Protein AF-A0A521TSK8-F1 (afdb_monomer_lite)

Secondary structure (DSSP, 8-state):
--PPPPPP------SSTTHHHHHHHHHHHHHHHHHHHTTTTT------HHHHHHHHHHHHHHHH----SS-GGGTT--HHHHHHHHHHHHHH-SSGGG-

Structure (mmCIF, N/CA/C/O backbone):
data_AF-A0A521TSK8-F1
#
_entry.id   AF-A0A521TSK8-F1
#
loop_
_atom_site.group_PDB
_atom_site.id
_atom_site.type_symbol
_atom_site.label_atom_id
_atom_site.label_alt_id
_atom_site.label_comp_id
_atom_site.label_asym_id
_atom_site.label_entity_id
_atom_site.label_seq_id
_atom_site.pdbx_PDB_ins_code
_atom_site.Cartn_x
_atom_site.Cartn_y
_atom_site.Cartn_z
_atom_site.occupancy
_atom_site.B_iso_or_equiv
_atom_site.auth_seq_id
_atom_site.auth_comp_id
_atom_site.auth_asym_id
_atom_site.auth_atom_id
_atom_site.pdbx_PDB_model_num
ATOM 1 N N . MET A 1 1 ? 17.620 38.603 -59.758 1.00 53.59 1 MET A N 1
ATOM 2 C CA . MET A 1 1 ? 16.415 38.082 -59.082 1.00 53.59 1 MET A CA 1
ATOM 3 C C . MET A 1 1 ? 16.562 36.569 -59.028 1.00 53.59 1 MET A C 1
ATOM 5 O O . MET A 1 1 ? 16.295 35.910 -60.019 1.00 53.59 1 MET A O 1
ATOM 9 N N . THR A 1 2 ? 17.093 36.030 -57.929 1.00 58.22 2 THR A N 1
ATOM 10 C CA . THR A 1 2 ? 17.302 34.582 -57.753 1.00 58.22 2 THR A CA 1
ATOM 11 C C . THR A 1 2 ? 17.226 34.280 -56.261 1.00 58.22 2 THR A C 1
ATOM 13 O O . THR A 1 2 ? 18.079 34.704 -55.487 1.00 58.22 2 THR A O 1
ATOM 16 N N . ARG A 1 3 ? 16.134 33.635 -55.846 1.00 57.62 3 ARG A N 1
ATOM 17 C CA . ARG A 1 3 ? 15.886 33.225 -54.460 1.00 57.62 3 ARG A CA 1
ATOM 18 C C . ARG A 1 3 ? 16.711 31.958 -54.184 1.00 57.62 3 ARG A C 1
ATOM 20 O O . ARG A 1 3 ? 16.670 31.066 -55.032 1.00 57.62 3 ARG A O 1
ATOM 27 N N . PRO A 1 4 ? 17.446 31.843 -53.065 1.00 61.88 4 PRO A N 1
ATOM 28 C CA . PRO A 1 4 ? 18.157 30.609 -52.757 1.00 61.88 4 PRO A CA 1
ATOM 29 C C . PRO A 1 4 ? 17.148 29.482 -52.492 1.00 61.88 4 PRO A C 1
ATOM 31 O O . PRO A 1 4 ? 16.071 29.711 -51.932 1.00 61.88 4 PRO A O 1
ATOM 34 N N . ALA A 1 5 ? 17.482 28.279 -52.955 1.00 67.62 5 ALA A N 1
ATOM 35 C CA . ALA A 1 5 ? 16.675 27.084 -52.761 1.00 67.62 5 ALA A CA 1
ATOM 36 C C . ALA A 1 5 ? 16.666 26.691 -51.275 1.00 67.62 5 ALA A C 1
ATOM 38 O O . ALA A 1 5 ? 17.717 26.573 -50.650 1.00 67.62 5 ALA A O 1
ATOM 39 N N . VAL A 1 6 ? 15.467 26.505 -50.722 1.00 69.19 6 VAL A N 1
ATOM 40 C CA . VAL A 1 6 ? 15.258 25.918 -49.394 1.00 69.19 6 VAL A CA 1
ATOM 41 C C . VAL A 1 6 ? 15.459 24.404 -49.538 1.00 69.19 6 VAL A C 1
ATOM 43 O O . VAL A 1 6 ? 14.823 23.821 -50.421 1.00 69.19 6 VAL A O 1
ATOM 46 N N . PRO A 1 7 ? 16.353 23.764 -48.762 1.00 66.50 7 PRO A N 1
ATOM 47 C CA . PRO A 1 7 ? 16.563 22.323 -48.853 1.00 66.50 7 PRO A CA 1
ATOM 48 C C . PRO A 1 7 ? 15.295 21.557 -48.439 1.00 66.50 7 PRO A C 1
ATOM 50 O O . PRO A 1 7 ? 14.534 22.051 -47.603 1.00 66.5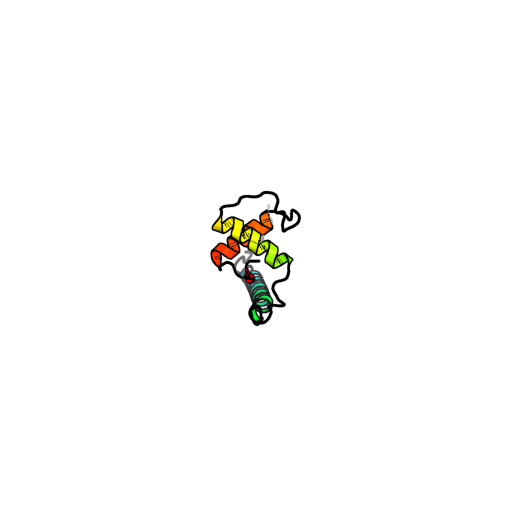0 7 PRO A O 1
ATOM 53 N N . PRO A 1 8 ? 15.045 20.378 -49.039 1.00 64.25 8 PRO A N 1
ATOM 54 C CA . PRO A 1 8 ? 13.859 19.590 -48.758 1.00 64.25 8 PRO A CA 1
ATOM 55 C C . PRO A 1 8 ? 13.880 19.100 -47.312 1.00 64.25 8 PRO A C 1
ATOM 57 O O . PRO A 1 8 ? 14.910 18.667 -46.797 1.00 64.25 8 PRO A O 1
ATOM 60 N N . ASP A 1 9 ? 12.706 19.224 -46.706 1.00 58.06 9 ASP A N 1
ATOM 61 C CA . ASP A 1 9 ? 12.323 18.815 -45.364 1.00 58.06 9 ASP A CA 1
ATOM 62 C C . ASP A 1 9 ? 13.009 17.501 -44.967 1.00 58.06 9 ASP A C 1
ATOM 64 O O . ASP A 1 9 ? 12.770 16.448 -45.566 1.00 58.06 9 ASP A O 1
ATOM 68 N N . ALA A 1 10 ? 13.905 17.567 -43.980 1.00 57.66 10 ALA A N 1
ATOM 69 C CA . ALA A 1 10 ? 14.425 16.373 -43.342 1.00 57.66 10 ALA A CA 1
ATOM 70 C C . ALA A 1 10 ? 13.249 15.750 -42.594 1.00 57.66 10 ALA A C 1
ATOM 72 O O . ALA A 1 10 ? 12.882 16.204 -41.511 1.00 57.66 10 ALA A O 1
ATOM 73 N N . THR A 1 11 ? 12.620 14.747 -43.201 1.00 55.19 11 THR A N 1
ATOM 74 C CA . THR A 1 11 ? 11.588 13.946 -42.556 1.00 55.19 11 THR A CA 1
ATOM 75 C C . THR A 1 11 ? 12.198 13.349 -41.296 1.00 55.19 11 THR A C 1
ATOM 77 O O . THR A 1 11 ? 12.983 12.404 -41.369 1.00 55.19 11 THR A O 1
ATOM 80 N N . VAL A 1 12 ? 11.885 13.945 -40.147 1.00 59.91 12 VAL A N 1
ATOM 81 C CA . VAL A 1 12 ? 12.170 13.364 -38.840 1.00 59.91 12 VAL A CA 1
ATOM 82 C C . VAL A 1 12 ? 11.405 12.048 -38.810 1.00 59.91 12 VAL A C 1
ATOM 84 O O . VAL A 1 12 ? 10.178 12.043 -38.703 1.00 59.91 12 VAL A O 1
ATOM 87 N N . ASP A 1 13 ? 12.120 10.942 -38.999 1.00 59.75 13 ASP A N 1
ATOM 88 C CA . ASP A 1 13 ? 11.572 9.603 -38.831 1.00 59.75 13 ASP A CA 1
ATOM 89 C C . ASP A 1 13 ? 11.185 9.442 -37.357 1.00 59.75 13 ASP A C 1
ATOM 91 O O . ASP A 1 13 ? 12.023 9.258 -36.480 1.00 59.75 13 ASP A O 1
ATOM 95 N N . GLY A 1 14 ? 9.900 9.652 -37.076 1.00 58.06 14 GLY A N 1
ATOM 96 C CA . GLY A 1 14 ? 9.314 9.609 -35.739 1.00 58.06 14 GLY A CA 1
ATOM 97 C C . GLY A 1 14 ? 8.749 8.239 -35.372 1.00 58.06 14 GLY A C 1
ATOM 98 O O . GLY A 1 14 ? 7.918 8.158 -34.463 1.00 58.06 14 GLY A O 1
ATOM 99 N N . SER A 1 15 ? 9.123 7.177 -36.089 1.00 64.12 15 SER A N 1
ATOM 100 C CA . SER A 1 15 ? 8.567 5.844 -35.875 1.00 64.12 15 SER A CA 1
ATOM 101 C C . SER A 1 15 ? 9.496 4.967 -35.017 1.00 64.12 15 SER A C 1
ATOM 103 O O . SER A 1 15 ? 10.577 4.576 -35.424 1.00 64.12 15 SER A O 1
ATOM 105 N N . ASP A 1 16 ? 9.032 4.654 -33.798 1.00 62.25 16 ASP A N 1
ATOM 106 C CA . ASP A 1 16 ? 9.515 3.603 -32.874 1.00 62.25 16 ASP A CA 1
ATOM 107 C C . ASP A 1 16 ? 10.616 3.858 -31.818 1.00 62.25 16 ASP A C 1
ATOM 109 O O . ASP A 1 16 ? 10.901 2.949 -31.033 1.00 62.25 16 ASP A O 1
ATOM 113 N N . ASP A 1 17 ? 11.083 5.087 -31.591 1.00 70.06 17 ASP A N 1
ATOM 114 C CA . ASP A 1 17 ? 12.025 5.365 -30.479 1.00 70.06 17 ASP A CA 1
ATOM 115 C C . ASP A 1 17 ? 11.444 5.147 -29.069 1.00 70.06 17 ASP A C 1
ATOM 117 O O . ASP A 1 17 ? 12.177 4.999 -28.092 1.00 70.06 17 ASP A O 1
ATOM 121 N N . ARG A 1 18 ? 10.114 5.084 -28.926 1.00 81.06 18 ARG A N 1
ATOM 122 C CA . ARG A 1 18 ? 9.459 4.867 -27.620 1.00 81.06 18 ARG A CA 1
ATOM 123 C C . ARG A 1 18 ? 9.484 3.411 -27.165 1.00 81.06 18 ARG A C 1
ATOM 125 O O . ARG A 1 18 ? 9.310 3.151 -25.976 1.00 81.06 18 ARG A O 1
ATOM 132 N N . ARG A 1 19 ? 9.705 2.452 -28.069 1.00 87.94 19 ARG A N 1
ATOM 133 C CA . ARG A 1 19 ? 9.672 1.022 -27.720 1.00 87.94 19 ARG A CA 1
ATOM 134 C C . ARG A 1 19 ? 10.852 0.626 -26.848 1.00 87.94 19 ARG A C 1
ATOM 136 O O . ARG A 1 19 ? 10.666 -0.117 -25.891 1.00 87.94 19 ARG A O 1
ATOM 143 N N . ALA A 1 20 ? 12.036 1.159 -27.142 1.00 90.31 20 ALA A N 1
ATOM 144 C CA . ALA A 1 20 ? 13.250 0.893 -26.379 1.00 90.31 20 ALA A CA 1
ATOM 145 C C . ALA A 1 20 ? 13.149 1.322 -24.896 1.00 90.31 20 ALA A C 1
ATOM 147 O O . ALA A 1 20 ? 13.368 0.471 -24.032 1.00 90.31 20 ALA A O 1
ATOM 148 N N . PRO A 1 21 ? 12.761 2.569 -24.547 1.00 94.50 21 PRO A N 1
ATOM 149 C CA . PRO A 1 21 ? 12.607 2.964 -23.150 1.00 94.50 21 PRO A CA 1
ATOM 150 C C . PRO A 1 21 ? 11.441 2.246 -22.461 1.00 94.50 21 PRO A C 1
ATOM 152 O O . PRO A 1 21 ? 11.564 1.914 -21.286 1.00 94.50 21 PRO A O 1
ATOM 155 N N . ILE A 1 22 ? 10.341 1.948 -23.169 1.00 96.56 22 ILE A N 1
ATOM 156 C CA . ILE A 1 22 ? 9.242 1.148 -22.604 1.00 96.56 22 ILE A CA 1
ATOM 157 C C . ILE A 1 22 ? 9.733 -0.261 -22.268 1.00 96.56 22 ILE A C 1
ATOM 159 O O . ILE A 1 22 ? 9.524 -0.717 -21.150 1.00 96.56 22 ILE A O 1
ATOM 163 N N . ALA A 1 23 ? 10.435 -0.929 -23.186 1.00 96.44 23 ALA A N 1
ATOM 164 C CA . ALA A 1 23 ? 10.977 -2.264 -22.954 1.00 96.44 23 ALA A CA 1
ATOM 165 C C . ALA A 1 23 ? 11.977 -2.275 -21.790 1.00 96.44 23 ALA A C 1
ATOM 167 O O . ALA A 1 23 ? 11.908 -3.155 -20.933 1.00 96.44 23 ALA A O 1
ATOM 168 N N . ALA A 1 24 ? 12.857 -1.272 -21.715 1.00 97.00 24 ALA A N 1
ATOM 169 C CA . ALA A 1 24 ? 13.796 -1.122 -20.609 1.00 97.00 24 ALA A CA 1
ATOM 170 C C . ALA A 1 24 ? 13.076 -0.909 -19.265 1.00 97.00 24 ALA A C 1
ATOM 172 O O . ALA A 1 24 ? 13.424 -1.553 -18.276 1.00 97.00 24 ALA A O 1
ATOM 173 N N . LEU A 1 25 ? 12.042 -0.060 -19.227 1.00 97.88 25 LEU A N 1
ATOM 174 C CA . LEU A 1 25 ? 11.240 0.177 -18.026 1.00 97.88 25 LEU A CA 1
ATOM 175 C C . LEU A 1 25 ? 10.469 -1.078 -17.605 1.00 97.88 25 LEU A C 1
ATOM 177 O O . LEU A 1 25 ? 10.490 -1.444 -16.433 1.00 97.88 25 LEU A O 1
ATOM 181 N N . THR A 1 26 ? 9.819 -1.766 -18.545 1.00 97.88 26 THR A N 1
ATOM 182 C CA . THR A 1 26 ? 9.115 -3.024 -18.278 1.00 97.88 26 THR A CA 1
ATOM 183 C C . THR A 1 26 ? 10.073 -4.079 -17.740 1.00 97.88 26 THR A C 1
ATOM 185 O O . THR A 1 26 ? 9.750 -4.744 -16.760 1.00 97.88 26 THR A O 1
ATOM 188 N N . PHE A 1 27 ? 11.267 -4.200 -18.325 1.00 98.19 27 PHE A N 1
ATOM 189 C CA . PHE A 1 27 ? 12.292 -5.114 -17.835 1.00 98.19 27 PHE A CA 1
ATOM 190 C C . PHE A 1 27 ? 12.734 -4.754 -16.413 1.00 98.19 27 PHE A C 1
ATOM 192 O O . PHE A 1 27 ? 12.756 -5.622 -15.544 1.00 98.19 27 PHE A O 1
ATOM 199 N N . ALA A 1 28 ? 13.010 -3.476 -16.142 1.00 98.31 28 ALA A N 1
ATOM 200 C CA . ALA A 1 28 ? 13.387 -3.016 -14.809 1.00 98.31 28 ALA A CA 1
ATOM 201 C C . ALA A 1 28 ? 12.295 -3.309 -13.764 1.00 98.31 28 ALA A C 1
ATOM 203 O O . ALA A 1 28 ? 12.600 -3.805 -12.680 1.00 98.31 28 ALA A O 1
ATOM 204 N N . LEU A 1 29 ? 11.023 -3.067 -14.097 1.00 98.19 29 LEU A N 1
ATOM 205 C CA . LEU A 1 29 ? 9.889 -3.376 -13.222 1.00 98.19 29 LEU A CA 1
ATOM 206 C C . LEU A 1 29 ? 9.717 -4.885 -13.008 1.00 98.19 29 LEU A C 1
ATOM 208 O O . LEU A 1 29 ? 9.453 -5.306 -11.885 1.00 98.19 29 LEU A O 1
ATOM 212 N N . ALA A 1 30 ? 9.908 -5.702 -14.047 1.00 98.12 30 ALA A N 1
ATOM 213 C CA . ALA A 1 30 ? 9.844 -7.157 -13.936 1.00 98.12 30 ALA A CA 1
ATOM 214 C C . ALA A 1 30 ? 10.955 -7.705 -13.028 1.00 98.12 30 ALA A C 1
ATOM 216 O O . ALA A 1 30 ? 10.685 -8.539 -12.166 1.00 98.12 30 ALA A O 1
ATOM 217 N N . VAL A 1 31 ? 12.184 -7.197 -13.165 1.00 98.12 31 VAL A N 1
ATOM 218 C CA . VAL A 1 31 ? 13.304 -7.552 -12.280 1.00 98.12 31 VAL A CA 1
ATOM 219 C C . VAL A 1 31 ? 13.022 -7.104 -10.845 1.00 98.12 31 VAL A C 1
ATOM 221 O O . VAL A 1 31 ? 13.189 -7.896 -9.921 1.00 98.12 31 VAL A O 1
ATOM 224 N N . ALA A 1 32 ? 12.544 -5.874 -10.638 1.00 97.06 32 ALA A N 1
ATOM 225 C CA . ALA A 1 32 ? 12.189 -5.376 -9.310 1.00 97.06 32 ALA A CA 1
ATOM 226 C C . ALA A 1 32 ? 11.089 -6.224 -8.647 1.00 97.06 32 ALA A C 1
ATOM 228 O O . ALA A 1 32 ? 11.200 -6.563 -7.468 1.00 97.06 32 ALA A O 1
ATOM 229 N N . ALA A 1 33 ? 10.058 -6.606 -9.405 1.00 95.81 33 ALA A N 1
ATOM 230 C CA . ALA A 1 33 ? 8.999 -7.489 -8.933 1.00 95.81 33 ALA A CA 1
ATOM 231 C C . ALA A 1 33 ? 9.543 -8.881 -8.587 1.00 95.81 33 ALA A C 1
ATOM 233 O O . ALA A 1 33 ? 9.264 -9.382 -7.502 1.00 95.81 33 ALA A O 1
ATOM 234 N N . ALA A 1 34 ? 10.369 -9.476 -9.453 1.00 95.38 34 ALA A N 1
ATOM 235 C CA . ALA A 1 34 ? 10.986 -10.774 -9.194 1.00 95.38 34 ALA A CA 1
ATOM 236 C C . ALA A 1 34 ? 11.811 -10.746 -7.901 1.00 95.38 34 ALA A C 1
ATOM 238 O O . ALA A 1 34 ? 11.580 -11.560 -7.015 1.00 95.38 34 ALA A O 1
ATOM 239 N N . LEU A 1 35 ? 12.694 -9.759 -7.732 1.00 92.88 35 LEU A N 1
ATOM 240 C CA . LEU A 1 35 ? 13.515 -9.627 -6.525 1.00 92.88 35 LEU A CA 1
ATOM 241 C C . LEU A 1 35 ? 12.685 -9.439 -5.247 1.00 92.88 35 LEU A C 1
ATOM 243 O O . LEU A 1 35 ? 13.111 -9.870 -4.180 1.00 92.88 35 LEU A O 1
ATOM 247 N N . ARG A 1 36 ? 11.513 -8.800 -5.338 1.00 90.00 36 ARG A N 1
ATOM 248 C CA . ARG A 1 36 ? 10.651 -8.540 -4.177 1.00 90.00 36 ARG A CA 1
ATOM 249 C C . ARG A 1 36 ? 9.702 -9.693 -3.845 1.00 90.00 36 ARG A C 1
ATOM 251 O O . ARG A 1 36 ? 9.264 -9.784 -2.703 1.00 90.00 36 ARG A O 1
ATOM 258 N N . LEU A 1 37 ? 9.379 -10.543 -4.821 1.00 89.94 37 LEU A N 1
ATOM 259 C CA . LEU A 1 37 ? 8.372 -11.600 -4.687 1.00 89.94 37 LEU A CA 1
ATOM 260 C C . LEU A 1 37 ? 8.952 -13.023 -4.656 1.00 89.94 37 LEU A C 1
ATOM 262 O O . LEU A 1 37 ? 8.263 -13.920 -4.185 1.00 89.94 37 LEU A O 1
ATOM 266 N N . PHE A 1 38 ? 10.185 -13.244 -5.133 1.00 89.38 38 PHE A N 1
ATOM 267 C CA . PHE A 1 38 ? 10.752 -14.582 -5.385 1.00 89.38 38 PHE A CA 1
ATOM 268 C C . PHE A 1 38 ? 10.765 -15.530 -4.175 1.00 89.38 38 PHE A C 1
ATOM 270 O O . PHE A 1 38 ? 10.657 -16.736 -4.366 1.00 89.38 38 PHE A O 1
ATOM 277 N N . ASP A 1 39 ? 10.886 -15.004 -2.956 1.00 86.81 39 ASP A N 1
ATOM 278 C CA . ASP A 1 39 ? 10.936 -15.809 -1.722 1.00 86.81 39 ASP A CA 1
ATOM 279 C C . ASP A 1 39 ? 10.080 -15.180 -0.608 1.00 86.81 39 ASP A C 1
ATOM 281 O O . ASP A 1 39 ? 10.357 -15.308 0.585 1.00 86.81 39 ASP A O 1
ATOM 285 N N . LEU A 1 40 ? 9.045 -14.429 -1.002 1.00 83.25 40 LEU A N 1
ATOM 286 C CA . LEU A 1 40 ? 8.208 -13.667 -0.072 1.00 83.25 40 LEU A CA 1
ATOM 287 C C . LEU A 1 40 ? 7.429 -14.581 0.893 1.00 83.25 40 LEU A C 1
ATOM 289 O O . LEU A 1 40 ? 7.147 -14.192 2.022 1.00 83.25 40 LEU A O 1
ATOM 293 N N . ASP A 1 41 ? 7.118 -15.804 0.468 1.00 76.88 41 ASP A N 1
ATOM 294 C CA . ASP A 1 41 ? 6.438 -16.836 1.253 1.00 76.88 41 ASP A CA 1
ATOM 295 C C . ASP A 1 41 ? 7.348 -17.515 2.288 1.00 76.88 41 ASP A C 1
ATOM 297 O O . ASP A 1 41 ? 6.861 -18.003 3.310 1.00 76.88 41 ASP A O 1
ATOM 301 N N . ARG A 1 42 ? 8.666 -17.517 2.062 1.00 76.69 42 ARG A N 1
ATOM 302 C CA . ARG A 1 42 ? 9.658 -18.079 2.995 1.00 76.69 42 ARG A CA 1
ATOM 303 C C . ARG A 1 42 ? 10.246 -17.059 3.963 1.00 76.69 42 ARG A C 1
ATOM 305 O O . ARG A 1 42 ? 10.925 -17.449 4.911 1.00 76.69 42 ARG A O 1
ATOM 312 N N . LEU A 1 43 ? 9.947 -15.774 3.764 1.00 64.31 43 LEU A N 1
ATOM 313 C CA . LEU A 1 43 ? 10.396 -14.661 4.601 1.00 64.31 43 LEU A CA 1
ATOM 314 C C . LEU A 1 43 ? 9.342 -14.118 5.601 1.00 64.31 43 LEU A C 1
ATOM 316 O O . LEU A 1 43 ? 9.231 -12.899 5.740 1.00 64.31 43 LEU A O 1
ATOM 320 N N . PRO A 1 44 ? 8.590 -14.906 6.396 1.00 65.25 44 PRO A N 1
ATOM 321 C CA . PRO A 1 44 ? 7.977 -14.320 7.574 1.00 65.25 44 PRO A CA 1
ATOM 322 C C . PRO A 1 44 ? 9.021 -14.317 8.694 1.00 65.25 44 PRO A C 1
ATOM 324 O O . PRO A 1 44 ? 9.155 -15.288 9.438 1.00 65.25 44 PRO A O 1
ATOM 327 N N . GLY A 1 45 ? 9.726 -13.196 8.872 1.00 67.31 45 GLY A N 1
ATOM 328 C CA . GLY A 1 45 ? 10.519 -12.896 10.078 1.00 67.31 45 GLY A CA 1
ATOM 329 C C . GLY A 1 45 ? 9.670 -12.739 11.355 1.00 67.31 45 GLY A C 1
ATOM 330 O O . GLY A 1 45 ? 10.028 -11.975 12.246 1.00 67.31 45 GLY A O 1
ATOM 331 N N . GLY A 1 46 ? 8.529 -13.434 11.434 1.00 72.69 46 GLY A N 1
ATOM 332 C CA . GLY A 1 46 ? 7.433 -13.161 12.354 1.00 72.69 46 GLY A CA 1
ATOM 333 C C . GLY A 1 46 ? 6.635 -11.913 11.963 1.00 72.69 46 GLY A C 1
ATOM 334 O O . GLY A 1 46 ? 7.112 -11.034 11.248 1.00 72.69 46 GLY A O 1
ATOM 335 N N . LEU A 1 47 ? 5.392 -11.830 12.440 1.00 82.44 47 LEU A N 1
ATOM 336 C CA . LEU A 1 47 ? 4.622 -10.592 12.364 1.00 82.44 47 LEU A CA 1
ATOM 337 C C . LEU A 1 47 ? 5.180 -9.635 13.421 1.00 82.44 47 LEU A C 1
ATOM 339 O O . LEU A 1 47 ? 4.954 -9.825 14.618 1.00 82.44 47 LEU A O 1
ATOM 343 N N . HIS A 1 48 ? 5.945 -8.636 12.985 1.00 87.06 48 HIS A N 1
ATOM 344 C CA . HIS A 1 48 ? 6.424 -7.591 13.880 1.00 87.06 48 HIS A CA 1
ATOM 345 C C . HIS A 1 48 ? 5.249 -6.812 14.486 1.00 87.06 48 HIS A C 1
ATOM 347 O O . HIS A 1 48 ? 4.143 -6.772 13.942 1.00 87.06 48 HIS A O 1
ATOM 353 N N . PHE A 1 49 ? 5.484 -6.228 15.660 1.00 88.94 49 PHE A N 1
ATOM 354 C CA . PHE A 1 49 ? 4.434 -5.598 16.461 1.00 88.94 49 PHE A CA 1
ATOM 355 C C . PHE A 1 49 ? 3.688 -4.492 15.698 1.00 88.94 49 PHE A C 1
ATOM 357 O O . PHE A 1 49 ? 2.471 -4.371 15.805 1.00 88.94 49 PHE A O 1
ATOM 364 N N . ASP A 1 50 ? 4.412 -3.718 14.895 1.00 90.38 50 ASP A N 1
ATOM 365 C CA . ASP A 1 50 ? 3.877 -2.659 14.044 1.00 90.38 50 ASP A CA 1
ATOM 366 C C . ASP A 1 50 ? 3.000 -3.205 12.907 1.00 90.38 50 ASP A C 1
ATOM 368 O O . ASP A 1 50 ? 1.916 -2.679 12.663 1.00 90.38 50 ASP A O 1
ATOM 372 N N . LEU A 1 51 ? 3.408 -4.298 12.258 1.00 91.06 51 LEU A N 1
ATOM 373 C CA . LEU A 1 51 ? 2.589 -4.979 11.249 1.00 91.06 51 LEU A CA 1
ATOM 374 C C . LEU A 1 51 ? 1.293 -5.526 11.864 1.00 91.06 51 LEU A C 1
ATOM 376 O O . LEU A 1 51 ? 0.215 -5.384 11.289 1.00 91.06 51 LEU A O 1
ATOM 380 N N . GLY A 1 52 ? 1.378 -6.103 13.066 1.00 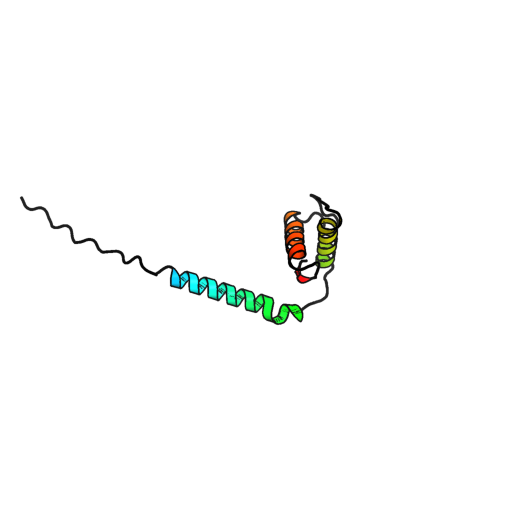92.25 52 GLY A N 1
ATOM 381 C CA . GLY A 1 52 ? 0.206 -6.566 13.810 1.00 92.25 52 GLY A CA 1
ATOM 382 C C . GLY A 1 52 ? -0.753 -5.431 14.171 1.00 92.25 52 GLY A C 1
ATOM 383 O O . GLY A 1 52 ? -1.962 -5.567 13.986 1.00 92.25 52 GLY A O 1
ATOM 384 N N . ALA A 1 53 ? -0.226 -4.293 14.631 1.00 93.81 53 ALA A N 1
ATOM 385 C CA . ALA A 1 53 ? -1.027 -3.105 14.915 1.00 93.81 53 ALA A CA 1
ATOM 386 C C . ALA A 1 53 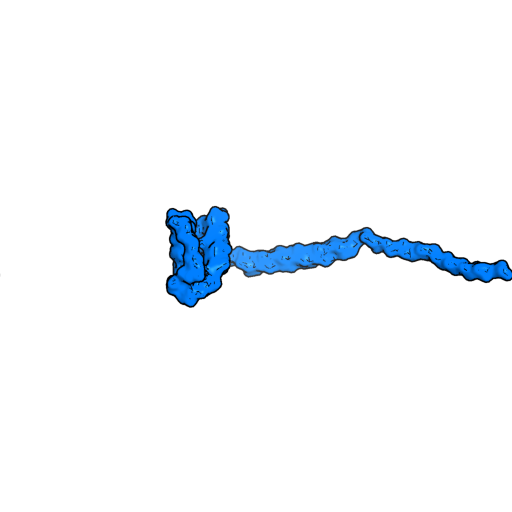? -1.764 -2.598 13.664 1.00 93.81 53 ALA A C 1
ATOM 388 O O . ALA A 1 53 ? -2.965 -2.331 13.739 1.00 93.81 53 ALA A O 1
ATOM 389 N N . ASN A 1 54 ? -1.083 -2.552 12.512 1.00 94.19 54 ASN A N 1
ATOM 390 C CA . ASN A 1 54 ? -1.696 -2.163 11.240 1.00 94.19 54 ASN A CA 1
ATOM 391 C C . ASN A 1 54 ? -2.850 -3.093 10.866 1.00 94.19 54 ASN A C 1
ATOM 393 O O . ASN A 1 54 ? -3.929 -2.617 10.531 1.00 94.19 54 ASN A O 1
ATOM 397 N N . LEU A 1 55 ? -2.652 -4.413 10.960 1.00 94.62 55 LEU A N 1
ATOM 398 C CA . LEU A 1 55 ? -3.689 -5.384 10.605 1.00 94.62 55 LEU A CA 1
ATOM 399 C C . LEU A 1 55 ? -4.916 -5.303 11.517 1.00 94.62 55 LEU A C 1
ATOM 401 O O . LEU A 1 55 ? -6.030 -5.496 11.038 1.00 94.62 55 LEU A O 1
ATOM 405 N N . LEU A 1 56 ? -4.745 -4.987 12.804 1.00 95.56 56 LEU A N 1
ATOM 406 C CA . LEU A 1 56 ? -5.877 -4.761 13.709 1.00 95.56 56 LEU A CA 1
ATOM 407 C C . LEU A 1 56 ? -6.669 -3.506 13.331 1.00 95.56 56 LEU A C 1
ATOM 409 O O . LEU A 1 56 ? -7.898 -3.534 13.342 1.00 95.56 56 LEU A O 1
ATOM 413 N N . ASP A 1 57 ? -5.982 -2.421 12.971 1.00 96.56 57 ASP A N 1
ATOM 414 C CA . ASP A 1 57 ? -6.642 -1.201 12.501 1.00 96.56 57 ASP A CA 1
ATOM 415 C C . ASP A 1 57 ? -7.343 -1.431 11.149 1.00 96.56 57 ASP A C 1
ATOM 417 O O . ASP A 1 57 ? -8.469 -0.978 10.947 1.00 96.56 57 ASP A O 1
ATOM 421 N N . VAL A 1 58 ? -6.725 -2.197 10.244 1.00 97.06 58 VAL A N 1
ATOM 422 C CA . VAL A 1 58 ? -7.330 -2.620 8.973 1.00 97.06 58 VAL A CA 1
ATOM 423 C C . VAL A 1 58 ? -8.572 -3.482 9.202 1.00 97.06 58 VAL A C 1
ATOM 425 O O . VAL A 1 58 ? -9.592 -3.251 8.555 1.00 97.06 58 VAL A O 1
ATOM 428 N N . ALA A 1 59 ? -8.527 -4.431 10.138 1.00 96.94 59 ALA A N 1
ATOM 429 C CA . ALA A 1 59 ? -9.689 -5.237 10.504 1.00 96.94 59 ALA A CA 1
ATOM 430 C C . ALA A 1 59 ? -10.825 -4.359 11.053 1.00 96.94 59 ALA A C 1
ATOM 432 O O . ALA A 1 59 ? -11.969 -4.491 10.630 1.00 96.94 59 ALA A O 1
ATOM 433 N N . ASP A 1 60 ? -10.517 -3.390 11.922 1.00 97.06 60 ASP A N 1
ATOM 434 C CA . ASP A 1 60 ? -11.509 -2.431 12.422 1.00 97.06 60 ASP A CA 1
ATOM 435 C C . ASP A 1 60 ? -12.129 -1.586 11.282 1.00 97.06 60 ASP A C 1
ATOM 437 O O . ASP A 1 60 ? -13.312 -1.231 11.348 1.00 97.06 60 ASP A O 1
ATOM 441 N N . ILE A 1 61 ? -11.377 -1.266 10.222 1.00 96.94 61 ILE A N 1
ATOM 442 C CA . ILE A 1 61 ? -11.901 -0.582 9.026 1.00 96.94 61 ILE A CA 1
ATOM 443 C C . ILE A 1 61 ? -12.829 -1.504 8.226 1.00 96.94 61 ILE A C 1
ATOM 445 O O . ILE A 1 61 ? -13.945 -1.097 7.904 1.00 96.94 61 IL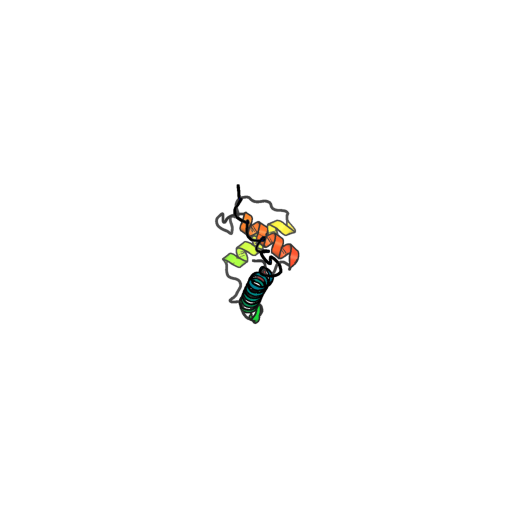E A O 1
ATOM 449 N N . LEU A 1 62 ? -12.380 -2.717 7.895 1.00 97.56 62 LEU A N 1
ATOM 450 C CA . LEU A 1 62 ? -13.104 -3.628 7.003 1.00 97.56 62 LEU A CA 1
ATOM 451 C C . LEU A 1 62 ? -14.336 -4.252 7.671 1.00 97.56 62 LEU A C 1
ATOM 453 O O . LEU A 1 62 ? -15.403 -4.276 7.061 1.00 97.56 62 LEU A O 1
ATOM 457 N N . ASP A 1 63 ? -14.219 -4.684 8.928 1.00 97.12 63 ASP A N 1
ATOM 458 C CA . ASP A 1 63 ? -15.283 -5.413 9.629 1.00 97.12 63 ASP A CA 1
ATOM 459 C C . ASP A 1 63 ? -16.280 -4.474 10.315 1.00 97.12 63 ASP A C 1
ATOM 461 O O . ASP A 1 63 ? -17.472 -4.774 10.402 1.00 97.12 63 ASP A O 1
ATOM 465 N N . ARG A 1 64 ? -15.806 -3.330 10.830 1.00 96.06 64 ARG A N 1
ATOM 466 C CA . ARG A 1 64 ? -16.635 -2.388 11.611 1.00 96.06 64 ARG A CA 1
ATOM 467 C C . ARG A 1 64 ? -16.944 -1.089 10.872 1.00 96.06 64 ARG A C 1
ATOM 469 O O . ARG A 1 64 ? -17.692 -0.263 11.392 1.00 96.06 64 ARG A O 1
ATOM 476 N N . GLY A 1 65 ? -16.370 -0.880 9.687 1.00 94.56 65 GLY A N 1
ATOM 477 C CA . GLY A 1 65 ? -16.548 0.351 8.917 1.00 94.56 65 GLY A CA 1
ATOM 478 C C . GLY A 1 65 ? -15.896 1.576 9.564 1.00 94.56 65 GLY A C 1
ATOM 479 O O . GLY A 1 65 ? -16.350 2.700 9.336 1.00 94.56 65 GLY A O 1
ATOM 480 N N . THR A 1 66 ? -14.867 1.382 10.395 1.00 94.12 66 THR A N 1
ATOM 481 C CA . THR A 1 66 ? -14.204 2.475 11.120 1.00 94.12 66 THR A CA 1
ATOM 482 C C . THR A 1 66 ? -13.564 3.461 10.139 1.00 94.12 66 THR A C 1
ATOM 484 O O . THR A 1 66 ? -12.881 3.062 9.200 1.00 94.12 66 THR A O 1
ATOM 487 N N . ARG A 1 67 ? -13.757 4.768 10.361 1.00 93.56 67 ARG A N 1
ATOM 488 C CA . ARG A 1 67 ? -13.163 5.847 9.548 1.00 93.56 67 ARG A CA 1
ATOM 489 C C . ARG A 1 67 ? -12.396 6.839 10.416 1.00 93.56 67 ARG A C 1
ATOM 491 O O . ARG A 1 67 ? -12.753 8.012 10.505 1.00 93.56 67 ARG A O 1
ATOM 498 N N . SER A 1 68 ? -11.382 6.343 11.122 1.00 92.44 68 SER A N 1
ATOM 499 C CA . SER A 1 68 ? -10.585 7.186 12.014 1.00 92.44 68 SER A CA 1
ATOM 500 C C . SER A 1 68 ? -9.634 8.097 11.237 1.00 92.44 68 SER A C 1
ATOM 502 O O . SER A 1 68 ? -9.088 7.727 10.197 1.00 92.44 68 SER A O 1
ATOM 504 N N . VAL A 1 69 ? -9.408 9.291 11.775 1.00 93.50 69 VAL A N 1
ATOM 505 C CA . VAL A 1 69 ? -8.349 10.210 11.326 1.00 93.50 69 VAL A CA 1
ATOM 506 C C . VAL A 1 69 ? -7.108 10.099 12.224 1.00 93.50 69 VAL A C 1
ATOM 508 O O . VAL A 1 69 ? -6.068 10.667 11.919 1.00 93.50 69 VAL A O 1
ATOM 511 N N . TYR A 1 70 ? -7.207 9.355 13.331 1.00 94.62 70 TYR A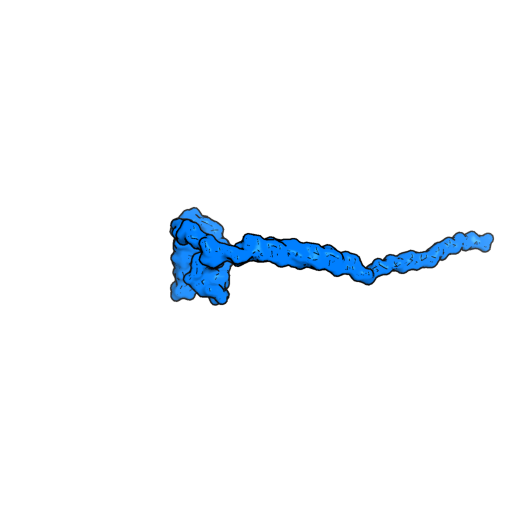 N 1
ATOM 512 C CA . TYR A 1 70 ? -6.118 9.109 14.270 1.00 94.62 70 TYR A CA 1
ATOM 513 C C . TYR A 1 70 ? -6.126 7.643 14.717 1.00 94.62 70 TYR A C 1
ATOM 515 O O . TYR A 1 70 ? -7.084 7.171 15.335 1.00 94.62 70 TYR A O 1
ATOM 523 N N . PHE A 1 71 ? -5.058 6.913 14.406 1.00 94.62 71 PHE A N 1
ATOM 524 C CA . PHE A 1 71 ? -4.912 5.503 14.766 1.00 94.62 71 PHE A CA 1
ATOM 525 C C . PHE A 1 71 ? -4.037 5.364 16.012 1.00 94.62 71 PHE A C 1
ATOM 527 O O . PHE A 1 71 ? -2.811 5.463 15.941 1.00 94.62 71 PHE A O 1
ATOM 534 N N . THR A 1 72 ? -4.664 5.137 17.171 1.00 94.19 72 THR A N 1
ATOM 535 C CA . THR A 1 72 ? -3.971 5.085 18.471 1.00 94.19 72 THR A CA 1
ATOM 536 C C . THR A 1 72 ? -2.951 3.950 18.548 1.00 94.19 72 THR A C 1
ATOM 538 O O . THR A 1 72 ? -1.870 4.150 19.093 1.00 94.19 72 THR A O 1
ATOM 541 N N . ARG A 1 73 ? -3.248 2.780 17.960 1.00 93.50 73 ARG A N 1
ATOM 542 C CA . ARG A 1 73 ? -2.315 1.635 17.915 1.00 93.50 73 ARG A CA 1
ATOM 543 C C . ARG A 1 73 ? -1.058 1.936 17.099 1.00 93.50 73 ARG A C 1
ATOM 545 O O . ARG A 1 73 ? -0.018 1.331 17.329 1.00 93.50 73 ARG A O 1
ATOM 552 N N . ASN A 1 74 ? -1.163 2.901 16.190 1.00 90.25 74 ASN A N 1
ATOM 553 C CA . ASN A 1 74 ? -0.115 3.315 15.272 1.00 90.25 74 ASN A CA 1
ATOM 554 C C . ASN A 1 74 ? 0.492 4.680 15.641 1.00 90.25 74 ASN A C 1
ATOM 556 O O . ASN A 1 74 ? 1.091 5.338 14.796 1.00 90.25 74 ASN A O 1
ATOM 560 N N . ASN A 1 75 ? 0.300 5.149 16.883 1.00 90.94 75 ASN A N 1
ATOM 561 C CA . ASN A 1 75 ? 0.795 6.442 17.376 1.00 90.94 75 ASN A CA 1
ATOM 562 C C . ASN A 1 75 ? 0.423 7.642 16.481 1.00 90.94 75 ASN A C 1
ATOM 564 O O . ASN A 1 75 ? 1.192 8.592 16.354 1.00 90.94 75 ASN A O 1
ATOM 568 N N . GLY A 1 76 ? -0.742 7.594 15.828 1.00 90.38 76 GLY A N 1
ATOM 569 C CA . GLY A 1 76 ? -1.169 8.656 14.919 1.00 90.38 76 GLY A CA 1
ATOM 570 C C . GLY A 1 76 ? -0.440 8.681 13.574 1.00 90.38 76 GLY A C 1
ATOM 571 O O . GLY A 1 76 ? -0.430 9.728 12.928 1.00 90.38 76 GLY A O 1
ATOM 572 N N . ARG A 1 77 ? 0.155 7.558 13.137 1.00 91.12 77 ARG A N 1
ATOM 573 C CA . ARG A 1 77 ? 0.688 7.403 11.774 1.00 91.12 77 ARG A CA 1
ATOM 574 C C . ARG A 1 77 ? -0.343 7.844 10.734 1.00 91.12 77 ARG A C 1
ATOM 576 O O . ARG A 1 77 ? -1.548 7.697 10.940 1.00 91.12 77 ARG A O 1
ATOM 583 N N . GLU A 1 78 ? 0.155 8.363 9.613 1.00 95.00 78 GLU A N 1
ATOM 584 C CA . GLU A 1 78 ? -0.660 8.908 8.530 1.00 95.00 78 GLU A CA 1
ATOM 585 C C . GLU A 1 78 ? -1.821 7.960 8.148 1.00 95.00 78 GLU A C 1
ATOM 587 O O . GLU A 1 78 ? -1.572 6.830 7.710 1.00 95.00 78 GLU A O 1
ATOM 592 N N . PRO A 1 79 ? -3.088 8.407 8.274 1.00 94.69 79 PRO A N 1
ATOM 593 C CA . PRO A 1 79 ? -4.261 7.570 8.021 1.00 94.69 79 PRO A CA 1
ATOM 594 C C . PRO A 1 79 ? -4.297 6.951 6.627 1.00 94.69 79 PRO A C 1
ATOM 596 O O . PRO A 1 79 ? -4.773 5.829 6.466 1.00 94.69 79 PRO A O 1
ATOM 599 N N . LEU A 1 80 ? -3.780 7.662 5.618 1.00 95.81 80 LEU A N 1
ATOM 600 C CA . LEU A 1 80 ? -3.771 7.193 4.234 1.00 95.81 80 LEU A CA 1
ATOM 601 C C . LEU A 1 80 ? -3.030 5.859 4.086 1.00 95.81 80 LEU A C 1
ATOM 603 O O . LEU A 1 80 ? -3.480 5.004 3.328 1.00 95.81 80 LEU A O 1
ATOM 607 N N . ILE A 1 81 ? -1.956 5.646 4.854 1.00 94.44 81 ILE A N 1
ATOM 608 C CA . ILE A 1 81 ? -1.212 4.381 4.851 1.00 94.44 81 ILE A CA 1
ATOM 609 C C . ILE A 1 81 ? -2.131 3.234 5.287 1.00 94.44 81 ILE A C 1
ATOM 611 O O . ILE A 1 81 ? -2.213 2.221 4.599 1.00 94.44 81 ILE A O 1
ATOM 615 N N . VAL A 1 82 ? -2.881 3.415 6.378 1.00 96.00 82 VAL A N 1
ATOM 616 C CA . VAL A 1 82 ? -3.783 2.382 6.915 1.00 96.00 82 VAL A CA 1
ATOM 617 C C . VAL A 1 82 ? -4.959 2.124 5.968 1.00 96.00 82 VAL A C 1
ATOM 619 O O . VAL A 1 82 ? -5.348 0.978 5.756 1.00 96.00 82 VAL A O 1
ATOM 622 N N . TYR A 1 83 ? -5.496 3.160 5.318 1.00 97.00 83 TYR A N 1
ATOM 623 C CA . TYR A 1 83 ? -6.542 2.975 4.308 1.00 97.00 83 TYR A CA 1
ATOM 624 C C . TYR A 1 83 ? -6.040 2.234 3.063 1.00 97.00 83 TYR A C 1
ATOM 626 O O . TYR A 1 83 ? -6.752 1.377 2.545 1.00 97.00 83 TYR A O 1
ATOM 634 N N . MET A 1 84 ? -4.816 2.498 2.599 1.00 97.12 84 MET A N 1
ATOM 635 C CA . MET A 1 84 ? -4.212 1.743 1.492 1.00 97.12 84 MET A CA 1
ATOM 636 C C . MET A 1 84 ? -3.952 0.276 1.864 1.00 97.12 84 MET A C 1
ATOM 638 O O . MET A 1 84 ? -4.137 -0.620 1.035 1.00 97.12 84 MET A O 1
ATOM 642 N N . GLN A 1 85 ? -3.591 0.013 3.121 1.00 96.75 85 GLN A N 1
ATOM 643 C CA . GLN A 1 85 ? -3.488 -1.344 3.664 1.00 96.75 85 GLN A CA 1
ATOM 644 C C . GLN A 1 85 ? -4.860 -2.027 3.705 1.00 96.75 85 GLN A C 1
ATOM 646 O O . GLN A 1 85 ? -4.983 -3.173 3.282 1.00 96.75 85 GLN A O 1
ATOM 651 N N . ALA A 1 86 ? -5.921 -1.309 4.085 1.00 97.31 86 ALA A N 1
ATOM 652 C CA . ALA A 1 86 ? -7.282 -1.840 4.052 1.00 97.31 86 ALA A CA 1
ATOM 653 C C . ALA A 1 86 ? -7.758 -2.170 2.631 1.00 97.31 86 ALA A C 1
ATOM 655 O O . ALA A 1 86 ? -8.372 -3.213 2.422 1.00 97.31 86 ALA A O 1
ATOM 656 N N . VAL A 1 87 ? -7.425 -1.340 1.637 1.00 97.62 87 VAL A N 1
ATOM 657 C CA . VAL A 1 87 ? -7.698 -1.646 0.221 1.00 97.62 87 VAL A CA 1
ATOM 658 C C . VAL A 1 87 ? -6.937 -2.896 -0.227 1.00 97.62 87 VAL A C 1
ATOM 660 O O . VAL A 1 87 ? -7.518 -3.766 -0.874 1.00 97.62 87 VAL A O 1
ATOM 663 N N . SER A 1 88 ? -5.664 -3.022 0.153 1.00 96.81 88 SER A N 1
ATOM 664 C CA . SER A 1 88 ? -4.863 -4.218 -0.131 1.00 96.81 88 SER A CA 1
ATOM 665 C C . SER A 1 88 ? -5.489 -5.465 0.502 1.00 96.81 88 SER A C 1
ATOM 667 O O . SER A 1 88 ? -5.728 -6.453 -0.189 1.00 96.81 88 SER A O 1
ATOM 669 N N . ALA A 1 89 ? -5.851 -5.399 1.785 1.00 97.00 89 ALA A N 1
ATOM 670 C CA . ALA A 1 89 ? -6.488 -6.497 2.509 1.00 97.00 89 ALA A CA 1
ATOM 671 C C . ALA A 1 89 ? -7.871 -6.858 1.949 1.00 97.00 89 ALA A C 1
ATOM 673 O O . ALA A 1 89 ? -8.229 -8.032 1.923 1.00 97.00 89 ALA A O 1
ATOM 674 N N . ALA A 1 90 ? -8.636 -5.892 1.436 1.00 97.25 90 ALA A N 1
ATOM 675 C CA . ALA A 1 90 ? -9.888 -6.177 0.738 1.00 97.25 90 ALA A CA 1
ATOM 676 C C . ALA A 1 90 ? -9.668 -6.974 -0.564 1.00 97.25 90 ALA A C 1
ATOM 678 O O . ALA A 1 90 ? -10.545 -7.736 -0.965 1.00 97.25 90 ALA A O 1
ATOM 679 N N . ALA A 1 91 ? -8.508 -6.823 -1.215 1.00 97.19 91 ALA A N 1
ATOM 680 C CA . ALA A 1 91 ? -8.178 -7.517 -2.458 1.00 97.19 91 ALA A CA 1
ATOM 681 C C . ALA A 1 91 ? -7.577 -8.918 -2.241 1.00 97.19 91 ALA A C 1
ATOM 683 O O . ALA A 1 91 ? -7.919 -9.841 -2.977 1.00 97.19 91 ALA A O 1
ATOM 684 N N . ILE A 1 92 ? -6.681 -9.082 -1.259 1.00 94.94 92 ILE A N 1
ATOM 685 C CA . ILE A 1 92 ? -5.925 -10.337 -1.044 1.00 94.94 92 ILE A CA 1
ATOM 686 C C . ILE A 1 92 ? -6.213 -11.027 0.299 1.00 94.94 92 ILE A C 1
ATOM 688 O O . ILE A 1 92 ? -5.607 -12.050 0.613 1.00 94.94 92 ILE A O 1
ATOM 692 N N . GLY A 1 93 ? -7.145 -10.489 1.086 1.00 94.75 93 GLY A N 1
ATOM 693 C CA . GLY A 1 93 ? -7.488 -10.960 2.426 1.00 94.75 93 GLY A CA 1
ATOM 694 C C . GLY A 1 93 ? -6.633 -10.334 3.532 1.00 94.75 93 GLY A C 1
ATOM 695 O O . GLY A 1 93 ? -5.552 -9.788 3.295 1.00 94.75 93 GLY A O 1
ATOM 696 N N . LEU A 1 94 ? -7.118 -10.449 4.774 1.00 93.31 94 LEU A N 1
ATOM 697 C CA . LEU A 1 94 ? -6.403 -10.006 5.971 1.00 93.31 94 LEU A CA 1
ATOM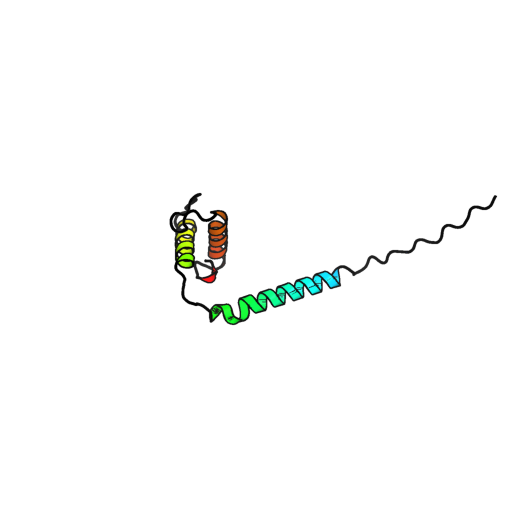 698 C C . LEU A 1 94 ? -5.235 -10.959 6.266 1.00 93.31 94 LEU A C 1
ATOM 700 O O . LEU A 1 94 ? -5.366 -11.942 6.993 1.00 93.31 94 LEU A O 1
ATOM 704 N N . THR A 1 95 ? -4.091 -10.679 5.650 1.00 90.12 95 THR A N 1
ATOM 705 C CA . THR A 1 95 ? -2.870 -11.486 5.736 1.00 90.12 95 THR A CA 1
ATOM 706 C C . THR A 1 95 ? -1.668 -10.595 6.061 1.00 90.12 95 THR A C 1
ATOM 708 O O . THR A 1 95 ? -1.735 -9.387 5.830 1.00 90.12 95 THR A O 1
ATOM 711 N N . PRO A 1 96 ? -0.535 -11.151 6.532 1.00 88.00 96 PRO A N 1
ATOM 712 C CA . PRO A 1 96 ? 0.698 -10.381 6.732 1.00 88.00 96 PRO A CA 1
ATOM 713 C C . PRO A 1 96 ? 1.179 -9.621 5.488 1.00 88.00 96 PRO A C 1
ATOM 715 O O . PRO A 1 96 ? 1.865 -8.614 5.615 1.00 88.00 96 PRO A O 1
ATOM 718 N N . PHE A 1 97 ? 0.799 -10.068 4.288 1.00 87.62 97 PHE A N 1
ATOM 719 C CA . PHE A 1 97 ? 1.156 -9.411 3.029 1.00 87.62 97 PHE A CA 1
ATOM 720 C C . PHE A 1 97 ? 0.348 -8.136 2.748 1.00 87.62 97 PHE A C 1
ATOM 722 O O . PHE A 1 97 ? 0.704 -7.381 1.849 1.00 87.62 97 PHE A O 1
ATOM 729 N N . ALA A 1 98 ? -0.724 -7.894 3.506 1.00 89.75 98 ALA A N 1
ATOM 730 C CA . ALA A 1 98 ? -1.557 -6.698 3.409 1.00 89.75 98 ALA A CA 1
ATOM 731 C C . ALA A 1 98 ? -1.266 -5.652 4.512 1.00 89.75 98 ALA A C 1
ATOM 733 O O . ALA A 1 98 ? -2.004 -4.671 4.621 1.00 89.75 98 ALA A O 1
ATOM 734 N N . ALA A 1 99 ? -0.243 -5.892 5.345 1.00 82.81 99 ALA A N 1
ATOM 735 C CA . ALA A 1 99 ? 0.069 -5.143 6.570 1.00 82.81 99 ALA A CA 1
ATOM 736 C C . ALA A 1 99 ? 0.939 -3.892 6.392 1.00 82.81 99 ALA A C 1
ATOM 738 O O . ALA A 1 99 ? 1.441 -3.605 5.283 1.00 82.81 99 ALA A O 1
#

Radius of gyration: 25.9 Å; chains: 1; bounding box: 35×56×78 Å

Sequence (99 aa):
MTRPAVPPDATVDGSDDRRAPIAALTFALAVAAALRLFDLDRLPGGLHFDLGANLLDVADILDRGTRSVYFTRNNGREPLIVYMQAVSAAAIGLTPFAA

pLDDT: mean 86.69, std 13.45, range [53.59, 98.31]

Foldseek 3Di:
DDDDDDDDDPPPPPPDPVVVVVVVVVVVVVVVCCVCPVCVVVPCPDCDQLLVLLLVLLCCCPVVVDDDCARVSNVRPGVVLSVQLNVQCVVVNSDSVSD